Protein AF-A0A1E5CUX6-F1 (afdb_monomer_lite)

Structure (mmCIF, N/CA/C/O backbone):
data_AF-A0A1E5CUX6-F1
#
_entry.id   AF-A0A1E5CUX6-F1
#
loop_
_atom_site.group_PDB
_atom_site.id
_atom_site.type_symbol
_atom_site.label_atom_id
_atom_site.label_alt_id
_atom_site.label_comp_id
_atom_site.label_asym_id
_atom_site.label_entity_id
_atom_site.label_seq_id
_atom_site.pdbx_PDB_ins_code
_atom_site.Cartn_x
_atom_site.Cartn_y
_atom_site.Cartn_z
_atom_site.occupancy
_atom_site.B_iso_or_equiv
_atom_site.auth_seq_id
_atom_site.auth_comp_id
_atom_site.auth_asym_id
_atom_site.auth_atom_id
_atom_site.pdbx_PDB_model_num
ATOM 1 N N . MET A 1 1 ? -22.674 2.055 38.408 1.00 51.12 1 MET A N 1
ATOM 2 C CA . MET A 1 1 ? -22.162 2.907 37.300 1.00 51.12 1 MET A CA 1
ATOM 3 C C . MET A 1 1 ? -20.744 2.549 36.835 1.00 51.12 1 MET A C 1
ATOM 5 O O . MET A 1 1 ? -20.526 2.512 35.631 1.00 51.12 1 MET A O 1
ATOM 9 N N . TRP A 1 2 ? -19.794 2.240 37.726 1.00 50.31 2 TRP A N 1
ATOM 10 C CA . TRP A 1 2 ? -18.383 1.987 37.370 1.00 50.31 2 TRP A CA 1
ATOM 11 C C . TRP A 1 2 ? -18.126 0.739 36.491 1.00 50.31 2 TRP A C 1
ATOM 13 O O . TRP A 1 2 ? -17.416 0.825 35.493 1.00 50.31 2 TRP A O 1
ATOM 23 N N . LEU A 1 3 ? -18.777 -0.394 36.783 1.00 55.06 3 LEU A N 1
ATOM 24 C CA . LEU A 1 3 ? -18.641 -1.649 36.012 1.00 55.06 3 LEU A CA 1
ATOM 25 C C . LEU A 1 3 ? -19.142 -1.527 34.560 1.00 55.06 3 LEU A C 1
ATOM 27 O O . LEU A 1 3 ? -18.536 -2.058 33.631 1.00 55.06 3 LEU A O 1
ATOM 31 N N . ARG A 1 4 ? -20.223 -0.763 34.348 1.00 55.75 4 ARG A N 1
ATOM 32 C CA . ARG A 1 4 ? -20.787 -0.504 33.014 1.00 55.75 4 ARG A CA 1
ATOM 33 C C . ARG A 1 4 ? -19.831 0.336 32.161 1.00 55.75 4 ARG A C 1
ATOM 35 O O . ARG A 1 4 ? -19.707 0.084 30.970 1.00 55.75 4 ARG A O 1
ATOM 42 N N . ARG A 1 5 ? -19.101 1.275 32.778 1.00 58.97 5 ARG A N 1
ATOM 43 C CA . ARG A 1 5 ? -18.088 2.107 32.106 1.00 58.97 5 ARG A CA 1
ATOM 44 C C . ARG A 1 5 ? -16.886 1.279 31.637 1.00 58.97 5 ARG A C 1
ATOM 46 O O . ARG A 1 5 ? -16.458 1.442 30.504 1.00 58.97 5 ARG A O 1
ATOM 53 N N . GLN A 1 6 ? -16.404 0.346 32.461 1.00 62.06 6 GLN A N 1
ATOM 54 C CA . GLN A 1 6 ? -15.296 -0.550 32.097 1.00 62.06 6 GLN A CA 1
ATOM 55 C C . GLN A 1 6 ? -15.662 -1.528 30.970 1.00 62.06 6 GLN A C 1
ATOM 57 O O . GLN A 1 6 ? -14.848 -1.775 30.085 1.00 62.06 6 GLN A O 1
ATOM 62 N N . SER A 1 7 ? -16.882 -2.074 30.985 1.00 65.00 7 SER A N 1
ATOM 63 C CA . SER A 1 7 ? -17.373 -2.974 29.931 1.00 65.00 7 SER A CA 1
ATOM 64 C C . SER A 1 7 ? -17.457 -2.276 28.566 1.00 65.00 7 SER A C 1
ATOM 66 O O . SER A 1 7 ? -16.978 -2.811 27.568 1.00 65.00 7 SER A O 1
ATOM 68 N N . MET A 1 8 ? -17.967 -1.039 28.532 1.00 68.44 8 MET A N 1
ATOM 69 C CA . MET A 1 8 ? -18.025 -0.241 27.302 1.00 68.44 8 MET A CA 1
ATOM 70 C C . MET A 1 8 ? -16.632 0.083 26.760 1.00 68.44 8 MET A C 1
ATOM 72 O O . MET A 1 8 ? -16.417 -0.066 25.563 1.00 68.44 8 MET A O 1
ATOM 76 N N . SER A 1 9 ? -15.668 0.420 27.625 1.00 78.88 9 SER A N 1
ATOM 77 C CA . SER A 1 9 ? -14.277 0.635 27.205 1.00 78.88 9 SER A CA 1
ATOM 78 C C . SER A 1 9 ? -13.649 -0.625 26.600 1.00 78.88 9 SER A C 1
ATOM 80 O O . SER A 1 9 ? -13.023 -0.546 25.548 1.00 78.88 9 SER A O 1
ATOM 82 N N . LYS A 1 10 ? -13.868 -1.803 27.202 1.00 84.69 10 LYS A N 1
ATOM 83 C CA . LYS A 1 10 ? -13.367 -3.079 26.661 1.00 84.69 10 LYS A CA 1
ATOM 84 C C . LYS A 1 10 ? -13.967 -3.395 25.292 1.00 84.69 10 LYS A C 1
ATOM 86 O O . LYS A 1 10 ? -13.224 -3.741 24.379 1.00 84.69 10 LYS A O 1
ATOM 91 N N . LEU A 1 11 ? -15.282 -3.228 25.134 1.00 92.50 11 LEU A N 1
ATOM 92 C CA . LEU A 1 11 ? -15.953 -3.418 23.849 1.00 92.50 11 LEU A CA 1
ATOM 93 C C . LEU A 1 11 ? -15.389 -2.466 22.789 1.00 92.50 11 LEU A C 1
ATOM 95 O O . LEU A 1 11 ? -15.026 -2.915 21.706 1.00 92.50 11 LEU A O 1
ATOM 99 N N . THR A 1 12 ? -15.250 -1.176 23.110 1.00 92.44 12 THR A N 1
ATOM 100 C CA . THR A 1 12 ? -14.682 -0.199 22.171 1.00 92.44 12 THR A CA 1
ATOM 101 C C . THR A 1 12 ? -13.250 -0.538 21.781 1.00 92.44 12 THR A C 1
ATOM 103 O O . THR A 1 12 ? -12.902 -0.410 20.613 1.00 92.44 12 THR A O 1
ATOM 106 N N . THR A 1 13 ? -12.430 -1.026 22.717 1.00 94.56 13 THR A N 1
ATOM 107 C CA . THR A 1 13 ? -11.057 -1.447 22.421 1.00 94.56 13 THR A CA 1
ATOM 108 C C . THR A 1 13 ? -11.035 -2.657 21.492 1.00 94.56 13 THR A C 1
ATOM 110 O O . THR A 1 13 ? -10.302 -2.646 20.510 1.00 94.56 13 THR A O 1
ATOM 113 N N . VAL A 1 14 ? -11.861 -3.675 21.750 1.00 96.00 14 VAL A N 1
ATOM 114 C CA . VAL A 1 14 ? -11.951 -4.859 20.880 1.00 96.00 14 VAL A CA 1
ATOM 115 C C . VAL A 1 14 ? -12.413 -4.468 19.477 1.00 96.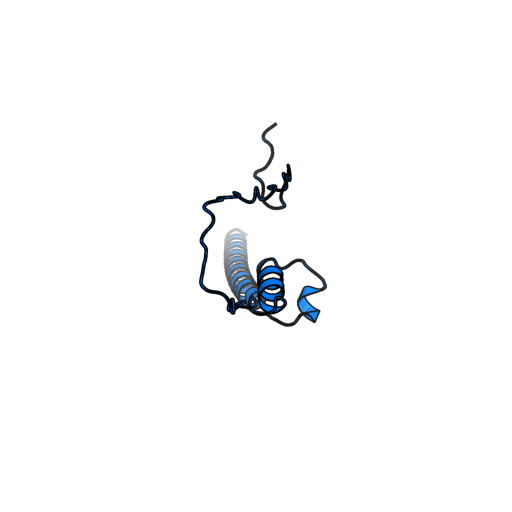00 14 VAL A C 1
ATOM 117 O O . VAL A 1 14 ? -11.795 -4.878 18.499 1.00 96.00 14 VAL A O 1
ATOM 120 N N . VAL A 1 15 ? -13.444 -3.627 19.364 1.00 96.94 15 VAL A N 1
ATOM 121 C CA . VAL A 1 15 ? -13.932 -3.134 18.068 1.00 96.94 15 VAL A CA 1
ATOM 122 C C . VAL A 1 15 ? -12.854 -2.332 17.338 1.00 96.94 15 VAL A C 1
ATOM 124 O O . VAL A 1 15 ? -12.635 -2.559 16.154 1.00 96.94 15 VAL A O 1
ATOM 127 N N . ALA A 1 16 ? -12.140 -1.441 18.030 1.00 96.31 16 ALA A N 1
ATOM 128 C CA . ALA A 1 16 ? -11.061 -0.657 17.432 1.00 96.31 16 ALA A CA 1
ATOM 129 C C . ALA A 1 16 ? -9.913 -1.545 16.925 1.00 96.31 16 ALA A C 1
ATOM 131 O O . ALA A 1 16 ? -9.399 -1.318 15.830 1.00 96.31 16 ALA A O 1
ATOM 132 N N . ILE A 1 17 ? -9.540 -2.580 17.685 1.00 97.38 17 ILE A N 1
ATOM 133 C CA . ILE A 1 17 ? -8.527 -3.561 17.275 1.00 97.38 17 ILE A CA 1
ATOM 134 C C . ILE A 1 17 ? -8.990 -4.299 16.017 1.00 97.38 17 ILE A C 1
ATOM 136 O O . ILE A 1 17 ? -8.264 -4.318 15.025 1.00 97.38 17 ILE A O 1
ATOM 140 N N . LEU A 1 18 ? -10.208 -4.849 16.022 1.00 97.94 18 LEU A N 1
ATOM 141 C CA . LEU A 1 18 ? -10.762 -5.569 14.871 1.00 97.94 18 LEU A CA 1
ATOM 142 C C . LEU A 1 18 ? -10.857 -4.684 13.625 1.00 97.94 18 LEU A C 1
ATOM 144 O O . LEU A 1 18 ? -10.485 -5.121 12.539 1.00 97.94 18 LEU A O 1
ATOM 148 N N . LEU A 1 19 ? -11.294 -3.433 13.779 1.00 96.38 19 LEU A N 1
ATOM 149 C CA . LEU A 1 19 ? -11.370 -2.475 12.679 1.00 96.38 19 LEU A CA 1
ATOM 150 C C . LEU A 1 19 ? -9.979 -2.147 12.127 1.00 96.38 19 LEU A C 1
ATOM 152 O O . LEU A 1 19 ? -9.797 -2.096 10.917 1.00 96.38 19 LEU A O 1
ATOM 156 N N . THR A 1 20 ? -8.986 -1.978 13.003 1.00 96.44 20 THR A N 1
ATOM 157 C CA . THR A 1 20 ? -7.595 -1.737 12.593 1.00 96.44 20 THR A CA 1
ATOM 158 C C . THR A 1 20 ? -7.046 -2.926 11.808 1.00 96.44 20 THR A C 1
ATOM 160 O O . THR A 1 20 ? -6.466 -2.738 10.741 1.00 96.44 20 THR A O 1
ATOM 163 N N . LEU A 1 21 ? -7.258 -4.154 12.289 1.00 96.81 21 LEU A N 1
ATOM 164 C CA . LEU A 1 21 ? -6.877 -5.380 11.579 1.00 96.81 21 LEU A CA 1
ATOM 165 C C . LEU A 1 21 ? -7.556 -5.469 10.208 1.00 96.81 21 LEU A C 1
ATOM 167 O O . LEU A 1 21 ? -6.888 -5.726 9.209 1.00 96.81 21 LEU A O 1
ATOM 171 N N . TRP A 1 22 ? -8.859 -5.197 10.147 1.00 95.94 22 TRP A N 1
ATOM 172 C CA . TRP A 1 22 ? -9.614 -5.216 8.897 1.00 95.94 22 TRP A CA 1
ATOM 173 C C . TRP A 1 22 ? -9.107 -4.171 7.896 1.00 95.94 22 TRP A C 1
ATOM 175 O O . TRP A 1 22 ? -8.876 -4.507 6.737 1.00 95.94 22 TRP A O 1
ATOM 185 N N . LEU A 1 23 ? -8.846 -2.939 8.342 1.00 89.31 23 LEU A N 1
ATOM 186 C CA . LEU A 1 23 ? -8.283 -1.882 7.497 1.0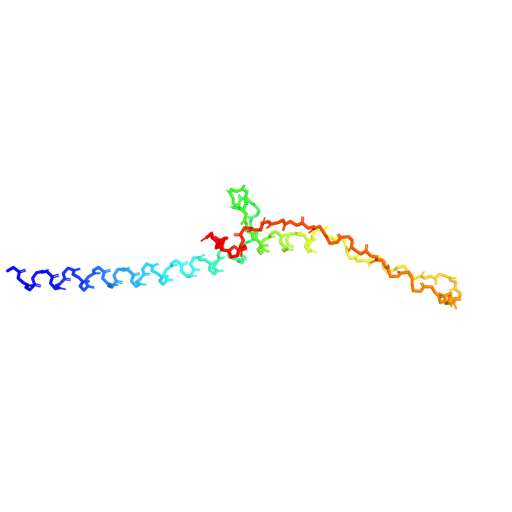0 89.31 23 LEU A CA 1
ATOM 187 C C . LEU A 1 23 ? -6.897 -2.251 6.954 1.00 89.31 23 LEU A C 1
ATOM 189 O O . LEU A 1 23 ? -6.601 -1.948 5.803 1.00 89.31 23 LEU A O 1
ATOM 193 N N . ASN A 1 24 ? -6.065 -2.939 7.741 1.00 91.38 24 ASN A N 1
ATOM 194 C CA . ASN A 1 24 ? -4.765 -3.425 7.270 1.00 91.38 24 ASN A CA 1
ATOM 195 C C . ASN A 1 24 ? -4.913 -4.485 6.170 1.00 91.38 24 ASN A C 1
ATOM 197 O O . ASN A 1 24 ? -4.217 -4.418 5.159 1.00 91.38 24 ASN A O 1
ATOM 201 N N . VAL A 1 25 ? -5.836 -5.437 6.336 1.00 91.94 25 VAL A N 1
ATOM 202 C CA . VAL A 1 25 ? -6.119 -6.454 5.309 1.00 91.94 25 VAL A CA 1
ATOM 203 C C . VAL A 1 25 ? -6.682 -5.806 4.045 1.00 91.94 25 VAL A C 1
ATOM 205 O O . VAL A 1 25 ? -6.213 -6.106 2.951 1.00 91.94 25 VAL A O 1
ATOM 208 N N . ALA A 1 26 ? -7.640 -4.887 4.186 1.00 87.44 26 ALA A N 1
ATOM 209 C CA . ALA A 1 26 ? -8.219 -4.153 3.065 1.00 87.44 26 ALA A CA 1
ATOM 210 C C . ALA A 1 26 ? -7.153 -3.346 2.309 1.00 87.44 26 ALA A C 1
ATOM 212 O O . ALA A 1 26 ? -7.109 -3.379 1.083 1.00 87.44 26 ALA A O 1
ATOM 213 N N . PHE A 1 27 ? -6.245 -2.687 3.033 1.00 86.06 27 PHE A N 1
ATOM 214 C CA . PHE A 1 27 ? -5.121 -1.969 2.441 1.00 86.06 27 PHE A CA 1
ATOM 215 C C . PHE A 1 27 ? -4.194 -2.901 1.655 1.00 86.06 27 PHE A C 1
ATOM 217 O O . PHE A 1 27 ? -3.870 -2.600 0.511 1.00 86.06 27 PHE A O 1
ATOM 224 N N . ALA A 1 28 ? -3.800 -4.043 2.227 1.00 86.88 28 ALA A N 1
ATOM 225 C CA . ALA A 1 28 ? -2.946 -5.013 1.542 1.00 86.88 28 ALA A CA 1
ATOM 226 C C . ALA A 1 28 ? -3.615 -5.596 0.284 1.00 86.88 28 ALA A C 1
ATOM 228 O O . ALA A 1 28 ? -2.970 -5.705 -0.755 1.00 86.88 28 ALA A O 1
ATOM 229 N N . ALA A 1 29 ? -4.910 -5.920 0.356 1.00 86.25 29 ALA A N 1
ATOM 230 C CA . ALA A 1 29 ? -5.676 -6.402 -0.791 1.00 86.25 29 ALA A CA 1
ATOM 231 C C . ALA A 1 29 ? -5.763 -5.347 -1.908 1.00 86.25 29 ALA A C 1
ATOM 233 O O . ALA A 1 29 ? -5.581 -5.669 -3.078 1.00 86.25 29 ALA A O 1
ATOM 234 N N . HIS A 1 30 ? -5.962 -4.076 -1.550 1.00 84.38 30 HIS A N 1
ATOM 235 C CA . HIS A 1 30 ? -6.040 -2.969 -2.506 1.00 84.38 30 HIS A CA 1
ATOM 236 C C . HIS A 1 30 ? -4.715 -2.689 -3.234 1.00 84.38 30 HIS A C 1
ATOM 238 O O . HIS A 1 30 ? -4.717 -2.209 -4.363 1.00 84.38 30 HIS A O 1
ATOM 244 N N . GLN A 1 31 ? -3.566 -3.001 -2.620 1.00 77.19 31 GLN A N 1
ATOM 245 C CA . GLN A 1 31 ? -2.254 -2.825 -3.263 1.00 77.19 31 GLN A CA 1
ATOM 246 C C . GLN A 1 31 ? -2.019 -3.758 -4.453 1.00 77.19 31 GLN A C 1
ATOM 248 O O . GLN A 1 31 ? -1.223 -3.426 -5.329 1.00 77.19 31 GLN A O 1
ATOM 253 N N . VAL A 1 32 ? -2.666 -4.924 -4.457 1.00 80.25 32 VAL A N 1
ATOM 254 C CA . VAL A 1 32 ? -2.539 -5.928 -5.523 1.00 80.25 32 VAL A CA 1
ATOM 255 C C . VAL A 1 32 ? -3.717 -5.895 -6.497 1.00 80.25 32 VAL A C 1
ATOM 257 O O . VAL A 1 32 ? -3.755 -6.700 -7.424 1.00 80.25 32 VAL A O 1
ATOM 260 N N . ASP A 1 33 ? -4.667 -4.975 -6.302 1.00 81.88 33 ASP A N 1
ATOM 261 C CA . ASP A 1 33 ? -5.755 -4.748 -7.246 1.00 81.88 33 ASP A CA 1
ATOM 262 C C . ASP A 1 33 ? -5.207 -4.096 -8.523 1.00 81.88 33 ASP A C 1
ATOM 264 O O . ASP A 1 33 ? -4.569 -3.041 -8.481 1.00 81.88 33 ASP A O 1
ATOM 268 N N . LEU A 1 34 ? -5.463 -4.736 -9.661 1.00 79.06 34 LEU A N 1
ATOM 269 C CA . LEU A 1 34 ? -5.037 -4.289 -10.985 1.00 79.06 34 LEU A CA 1
ATOM 270 C C . LEU A 1 34 ? -6.199 -3.728 -11.812 1.00 79.06 34 LEU A C 1
ATOM 272 O O . LEU A 1 34 ? -5.972 -3.302 -12.947 1.00 79.06 34 LEU A O 1
ATOM 276 N N . ASP A 1 35 ? -7.429 -3.722 -11.286 1.00 85.56 35 ASP A N 1
ATOM 277 C CA . ASP A 1 35 ? -8.548 -3.124 -12.000 1.00 85.56 35 ASP A CA 1
ATOM 278 C C . ASP A 1 35 ? -8.380 -1.604 -12.073 1.00 85.56 35 ASP A C 1
ATOM 280 O O . ASP A 1 35 ? -8.558 -0.862 -11.106 1.00 85.56 35 ASP A O 1
ATOM 284 N N . SER A 1 36 ? -8.066 -1.129 -13.276 1.00 81.44 36 SER A N 1
ATOM 285 C CA . SER A 1 36 ? -7.938 0.293 -13.564 1.00 81.44 36 SER A CA 1
ATOM 286 C C . SER A 1 36 ? -9.172 1.103 -13.170 1.00 81.44 36 SER A C 1
ATOM 288 O O . SER A 1 36 ? -9.001 2.247 -12.764 1.00 81.44 36 SER A O 1
ATOM 290 N N . SER A 1 37 ? -10.387 0.538 -13.251 1.00 85.25 37 SER A N 1
ATOM 291 C CA . SER A 1 37 ? -11.632 1.257 -12.956 1.00 85.25 37 SER A CA 1
ATOM 292 C C . SER A 1 37 ? -11.726 1.657 -11.478 1.00 85.25 37 SER A C 1
ATOM 294 O O . SER A 1 37 ? -12.122 2.780 -11.150 1.00 85.25 37 SER A O 1
ATOM 296 N N . HIS A 1 38 ? -11.243 0.786 -10.588 1.00 81.75 38 HIS A N 1
ATOM 297 C CA . HIS A 1 38 ? -11.169 1.031 -9.153 1.00 81.75 38 HIS A CA 1
ATOM 298 C C . HIS A 1 38 ? -10.150 2.115 -8.786 1.00 81.75 38 HIS A C 1
ATOM 300 O O . HIS A 1 38 ? -10.366 2.849 -7.823 1.00 81.75 38 HIS A O 1
ATOM 306 N N . HIS A 1 39 ? -9.079 2.285 -9.565 1.00 82.56 39 HIS A N 1
ATOM 307 C CA . HIS A 1 39 ? -8.032 3.286 -9.306 1.00 82.56 39 HIS A CA 1
ATOM 308 C C . HIS A 1 39 ? -8.254 4.633 -10.006 1.00 82.56 39 HIS A C 1
ATOM 310 O O . HIS A 1 39 ? -7.412 5.517 -9.904 1.00 82.56 39 HIS A O 1
ATOM 316 N N . GLN A 1 40 ? -9.388 4.850 -10.681 1.00 80.94 40 GLN A N 1
ATOM 317 C CA . GLN A 1 40 ? -9.694 6.157 -11.293 1.00 80.94 40 GLN A CA 1
ATOM 318 C C . GLN A 1 40 ? -10.051 7.238 -10.264 1.00 80.94 40 GLN A C 1
ATOM 320 O O . GLN A 1 40 ? -9.931 8.428 -10.547 1.00 80.94 40 GLN A O 1
ATOM 325 N N . HIS A 1 41 ? -10.492 6.832 -9.072 1.00 79.88 41 HIS A N 1
ATOM 326 C CA . HIS A 1 41 ? -11.009 7.740 -8.048 1.00 79.88 41 HIS A CA 1
ATOM 327 C C . HIS A 1 41 ? -9.942 8.202 -7.045 1.00 79.88 41 HIS A C 1
ATOM 329 O O . HIS A 1 41 ? -10.159 9.176 -6.323 1.00 79.88 41 HIS A O 1
ATOM 335 N N . HIS A 1 42 ? -8.787 7.532 -6.993 1.00 78.56 42 HIS A N 1
ATOM 336 C CA . HIS A 1 42 ? -7.696 7.849 -6.069 1.00 78.56 42 HIS A CA 1
ATOM 337 C C . HIS A 1 42 ? -6.332 7.520 -6.671 1.00 78.56 42 HIS A C 1
ATOM 339 O O . HIS A 1 42 ? -6.187 6.629 -7.500 1.00 78.56 42 HIS A O 1
ATOM 345 N N . GLN A 1 43 ? -5.292 8.201 -6.193 1.00 75.19 43 GLN A N 1
ATOM 346 C CA . GLN A 1 43 ? -3.919 7.926 -6.606 1.00 75.19 43 GLN A CA 1
ATOM 347 C C . GLN A 1 43 ? -3.333 6.789 -5.761 1.00 75.19 43 GLN A C 1
ATOM 349 O O . GLN A 1 43 ? -2.937 6.985 -4.612 1.00 75.19 43 GLN A O 1
ATOM 354 N N . CYS A 1 44 ? -3.286 5.584 -6.330 1.00 79.94 44 CYS A N 1
ATOM 355 C CA . CYS A 1 44 ? -2.526 4.471 -5.769 1.00 79.94 44 CYS A CA 1
ATOM 356 C C . CYS A 1 44 ? -1.113 4.462 -6.379 1.00 79.94 44 CYS A C 1
ATOM 358 O O . CYS A 1 44 ? -0.944 4.198 -7.571 1.00 79.94 44 CYS A O 1
ATOM 360 N N . GLU A 1 45 ? -0.094 4.758 -5.566 1.00 78.31 45 GLU A N 1
ATOM 361 C CA . GLU A 1 45 ? 1.315 4.820 -6.002 1.00 78.31 45 GLU A CA 1
ATOM 362 C C . GLU A 1 45 ? 1.801 3.481 -6.577 1.00 78.31 45 GLU A C 1
ATOM 364 O O . GLU A 1 45 ? 2.423 3.447 -7.636 1.00 78.31 45 GLU A O 1
ATOM 369 N N . LEU A 1 46 ? 1.471 2.361 -5.920 1.00 75.62 46 LEU A N 1
ATOM 370 C CA . LEU A 1 46 ? 1.870 1.024 -6.379 1.00 75.62 46 LEU A CA 1
ATOM 371 C C . LEU A 1 46 ? 1.224 0.662 -7.718 1.00 75.62 46 LEU A C 1
ATOM 373 O O . LEU A 1 46 ? 1.914 0.177 -8.612 1.00 75.62 46 LEU A O 1
ATOM 377 N N . PHE A 1 47 ? -0.068 0.957 -7.882 1.00 79.88 47 PHE A N 1
ATOM 378 C CA . PHE A 1 47 ? -0.764 0.757 -9.152 1.00 79.88 47 PHE A CA 1
ATOM 379 C C . PHE A 1 47 ? -0.180 1.644 -10.259 1.00 79.88 47 PHE A C 1
ATOM 381 O O . PHE A 1 47 ? 0.070 1.156 -11.354 1.00 79.88 47 PHE A O 1
ATOM 388 N N . SER A 1 48 ? 0.115 2.916 -9.972 1.00 77.12 48 SER A N 1
ATOM 389 C CA . SER A 1 48 ? 0.715 3.847 -10.944 1.00 77.12 48 SER A CA 1
ATOM 390 C C . SER A 1 48 ? 2.082 3.365 -11.432 1.00 77.12 48 SER A C 1
ATOM 392 O O . SER A 1 48 ? 2.351 3.371 -12.634 1.00 77.12 48 SER A O 1
ATOM 394 N N . VAL A 1 49 ? 2.934 2.896 -10.513 1.00 78.00 49 VAL A N 1
ATOM 395 C CA . VAL A 1 49 ? 4.247 2.325 -10.847 1.00 78.00 49 VAL A CA 1
ATOM 396 C C . VAL A 1 49 ? 4.093 1.033 -11.649 1.00 78.00 49 VAL A C 1
ATOM 398 O O . VAL A 1 49 ? 4.789 0.856 -12.647 1.00 78.00 49 VAL A O 1
ATOM 401 N N . ALA A 1 50 ? 3.169 0.149 -11.262 1.00 79.44 50 ALA A N 1
ATOM 402 C CA . ALA A 1 50 ? 2.896 -1.084 -11.997 1.00 79.44 50 ALA A CA 1
ATOM 403 C C . ALA A 1 50 ? 2.375 -0.796 -13.414 1.00 79.44 50 ALA A C 1
ATOM 405 O O . ALA A 1 50 ? 2.886 -1.350 -14.383 1.00 79.44 50 ALA A O 1
ATOM 406 N N . GLN A 1 51 ? 1.416 0.121 -13.554 1.00 81.06 51 GLN A N 1
ATOM 407 C CA . GLN A 1 51 ? 0.864 0.543 -14.837 1.00 81.06 51 GLN A CA 1
ATOM 408 C C . GLN A 1 51 ? 1.947 1.151 -15.730 1.00 81.06 51 GLN A C 1
ATOM 410 O O . GLN A 1 51 ? 2.045 0.793 -16.901 1.00 81.06 51 GLN A O 1
ATOM 415 N N . GLN A 1 52 ? 2.799 2.023 -15.185 1.00 78.69 52 GLN A N 1
ATOM 416 C CA . GLN A 1 52 ? 3.933 2.571 -15.922 1.00 78.69 52 GLN A CA 1
ATOM 417 C C . GLN A 1 52 ? 4.885 1.455 -16.351 1.00 78.69 52 GLN A C 1
ATOM 419 O O . GLN A 1 52 ? 5.158 1.344 -17.541 1.00 78.69 52 GLN A O 1
ATOM 424 N N . GLY A 1 53 ? 5.316 0.578 -15.444 1.00 77.00 53 GLY A N 1
ATOM 425 C CA . GLY A 1 53 ? 6.201 -0.544 -15.772 1.00 77.00 53 GLY A CA 1
ATOM 426 C C . GLY A 1 53 ? 5.649 -1.474 -16.858 1.00 77.00 53 GLY A C 1
ATOM 427 O O . GLY A 1 53 ? 6.400 -1.895 -17.732 1.00 77.00 53 GLY A O 1
ATOM 428 N N . LEU A 1 54 ? 4.341 -1.744 -16.844 1.00 76.00 54 LEU A N 1
ATOM 429 C CA . LEU A 1 54 ? 3.665 -2.598 -17.828 1.00 76.00 54 LEU A CA 1
ATOM 430 C C . LEU A 1 54 ? 3.373 -1.888 -19.158 1.00 76.00 54 LEU A C 1
ATOM 432 O O . LEU A 1 54 ? 3.315 -2.537 -20.197 1.00 76.00 54 LEU A O 1
ATOM 436 N N . SER A 1 55 ? 3.166 -0.569 -19.140 1.00 75.31 55 SER A N 1
ATOM 437 C CA . SER A 1 55 ? 2.852 0.221 -20.342 1.00 75.31 55 SER A CA 1
ATOM 438 C C . SER A 1 55 ? 4.063 0.503 -21.234 1.00 75.31 55 SER A C 1
ATOM 440 O O . SER A 1 55 ? 3.893 0.846 -22.404 1.00 75.31 55 SER A O 1
ATOM 442 N N . HIS A 1 56 ? 5.283 0.359 -20.710 1.00 70.62 56 HIS A N 1
ATOM 443 C CA . HIS A 1 56 ? 6.487 0.520 -21.515 1.00 70.62 56 HIS A CA 1
ATOM 444 C C . HIS A 1 56 ? 6.784 -0.775 -22.274 1.00 70.62 56 HIS A C 1
ATOM 446 O O . HIS A 1 56 ? 6.880 -1.856 -21.696 1.00 70.62 56 HIS A O 1
ATOM 452 N N . SER A 1 57 ? 6.972 -0.658 -23.588 1.00 65.12 57 SER A N 1
ATOM 453 C CA . SER A 1 57 ? 7.524 -1.737 -24.405 1.00 65.12 57 SER A CA 1
ATOM 454 C C . SER A 1 57 ? 8.903 -2.141 -23.883 1.00 65.12 57 SER A C 1
ATOM 456 O O . SER A 1 57 ? 9.677 -1.271 -23.472 1.00 65.12 57 SER A O 1
ATOM 458 N N . ALA A 1 58 ? 9.229 -3.438 -23.956 1.00 67.81 58 ALA A N 1
ATOM 459 C CA . ALA A 1 58 ? 10.579 -3.925 -23.679 1.00 67.81 58 ALA A CA 1
ATOM 460 C C . ALA A 1 58 ? 11.604 -3.040 -24.412 1.00 67.81 58 ALA A C 1
ATOM 462 O O . ALA A 1 58 ? 11.366 -2.695 -25.577 1.00 67.81 58 ALA A O 1
ATOM 463 N N . PRO A 1 59 ? 12.704 -2.631 -23.751 1.00 63.72 59 PRO A N 1
ATOM 464 C CA . PRO A 1 59 ? 13.704 -1.799 -24.397 1.00 63.72 59 PRO A CA 1
ATOM 465 C C . PRO A 1 59 ? 14.152 -2.502 -25.677 1.00 63.72 59 PRO A C 1
ATOM 467 O O . PRO A 1 59 ? 14.565 -3.662 -25.640 1.00 63.72 59 PRO A O 1
ATOM 470 N N . LEU A 1 60 ? 14.014 -1.817 -26.815 1.00 63.84 60 LEU A N 1
ATOM 471 C CA . LEU A 1 60 ? 14.496 -2.328 -28.090 1.00 63.84 60 LEU A CA 1
ATOM 472 C C . LEU A 1 60 ? 16.006 -2.519 -27.957 1.00 63.84 60 LEU A C 1
ATOM 474 O O . LEU A 1 60 ? 16.761 -1.546 -27.915 1.00 63.84 60 LEU A O 1
ATOM 478 N N . ILE A 1 61 ? 16.442 -3.774 -27.863 1.00 62.22 61 ILE A N 1
ATOM 479 C CA . ILE A 1 61 ? 17.855 -4.120 -27.951 1.00 62.22 61 ILE A CA 1
ATOM 480 C C . ILE A 1 61 ? 18.236 -3.888 -29.410 1.00 62.22 61 ILE A C 1
ATOM 482 O O . ILE A 1 61 ? 18.029 -4.743 -30.268 1.00 62.22 61 ILE A O 1
ATOM 486 N N . PHE A 1 62 ? 18.743 -2.693 -29.709 1.00 63.16 62 PHE A N 1
ATOM 487 C CA . PHE A 1 62 ? 19.416 -2.439 -30.972 1.00 63.16 62 PHE A CA 1
ATOM 488 C C . PHE A 1 62 ? 20.640 -3.354 -31.016 1.00 63.16 62 PHE A C 1
ATOM 490 O O . PHE A 1 62 ? 21.621 -3.111 -30.323 1.00 63.16 62 PHE A O 1
ATOM 497 N N . THR A 1 63 ? 20.581 -4.427 -31.802 1.00 59.97 63 THR A N 1
ATOM 498 C CA . THR A 1 63 ? 21.772 -5.169 -32.218 1.00 59.97 63 THR A CA 1
ATOM 499 C C . THR A 1 63 ? 22.461 -4.351 -33.309 1.00 59.97 63 THR A C 1
ATOM 501 O O . THR A 1 63 ? 21.930 -4.291 -34.424 1.00 59.97 63 THR A O 1
ATOM 504 N N . PRO A 1 64 ? 23.594 -3.678 -33.035 1.00 55.78 64 PRO A N 1
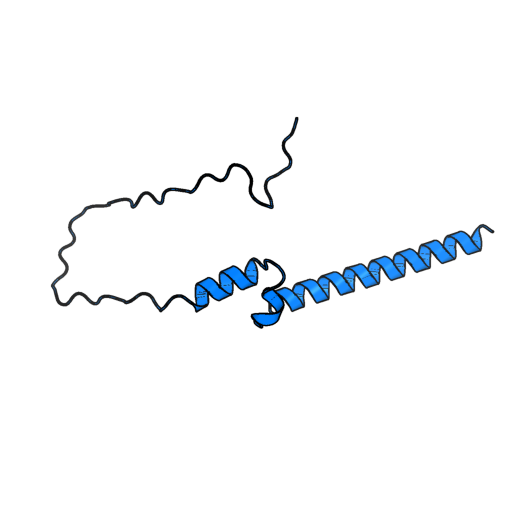ATOM 505 C CA . PRO A 1 64 ? 24.301 -2.960 -34.081 1.00 55.78 64 PRO A CA 1
ATOM 506 C C . PRO A 1 64 ? 24.842 -3.972 -35.097 1.00 55.78 64 PRO A C 1
ATOM 508 O O . PRO A 1 64 ? 25.563 -4.902 -34.749 1.00 55.78 64 PRO A O 1
ATOM 511 N N . LEU A 1 65 ? 24.498 -3.779 -36.371 1.00 59.56 65 LEU A N 1
ATOM 512 C CA . LEU A 1 65 ? 25.034 -4.534 -37.514 1.00 59.56 65 LEU A CA 1
ATOM 513 C C . LEU A 1 65 ? 26.475 -4.112 -37.877 1.00 59.56 65 LEU A C 1
ATOM 515 O O . LEU A 1 65 ? 26.957 -4.416 -38.965 1.00 59.56 65 LEU A O 1
ATOM 519 N N . THR A 1 66 ? 27.167 -3.387 -36.997 1.00 60.47 66 THR A N 1
ATOM 520 C CA . THR A 1 66 ? 28.499 -2.829 -37.244 1.00 60.47 66 THR A CA 1
ATOM 521 C C . THR A 1 66 ? 29.491 -3.293 -36.176 1.00 60.47 66 THR A C 1
ATOM 523 O O . THR A 1 66 ? 29.121 -3.404 -35.004 1.00 60.47 66 THR A O 1
ATOM 526 N N . PRO A 1 67 ? 30.756 -3.582 -36.544 1.00 55.53 67 PRO A N 1
ATOM 527 C CA . PRO A 1 67 ? 31.782 -3.920 -35.567 1.00 55.53 67 PRO A CA 1
ATOM 528 C C . PRO A 1 67 ? 31.942 -2.748 -34.594 1.00 55.53 67 PRO A C 1
ATOM 530 O O . PRO A 1 67 ? 32.185 -1.613 -35.005 1.00 55.53 67 PRO A O 1
ATOM 533 N N . PHE A 1 68 ? 31.738 -3.041 -33.310 1.00 51.91 68 PHE A N 1
ATOM 534 C CA . PHE A 1 68 ? 31.757 -2.093 -32.202 1.00 51.91 68 PHE A CA 1
ATOM 535 C C . PHE A 1 68 ? 33.018 -1.220 -32.232 1.00 51.91 68 PHE A C 1
ATOM 537 O O . PHE A 1 68 ? 34.120 -1.691 -31.956 1.00 51.91 68 PHE A O 1
ATOM 544 N N . PHE A 1 69 ? 32.841 0.068 -32.515 1.00 56.09 69 PHE A N 1
ATOM 545 C CA . PHE A 1 69 ? 33.804 1.094 -32.142 1.00 56.09 69 PHE A CA 1
ATOM 546 C C . PHE A 1 69 ? 33.283 1.725 -30.850 1.00 56.09 69 PHE A C 1
ATOM 548 O O . PHE A 1 69 ? 32.156 2.215 -30.828 1.00 56.09 69 PHE A O 1
ATOM 555 N N . PHE A 1 70 ? 34.067 1.672 -29.774 1.00 55.38 70 PHE A N 1
ATOM 556 C CA . PHE A 1 70 ? 33.762 2.350 -28.513 1.00 55.38 70 PHE A CA 1
ATOM 557 C C . PHE A 1 70 ? 34.434 3.731 -28.527 1.00 55.38 70 PHE A C 1
ATOM 559 O O . PHE A 1 70 ? 35.609 3.826 -28.164 1.00 55.38 70 PHE A O 1
ATOM 566 N N . PRO A 1 71 ? 33.766 4.820 -28.953 1.00 55.34 71 PRO A N 1
ATOM 567 C CA . PRO A 1 71 ? 34.244 6.140 -28.591 1.00 55.34 71 PRO A CA 1
ATOM 568 C C . PRO A 1 71 ? 34.029 6.301 -27.083 1.00 55.34 71 PRO A C 1
ATOM 570 O O . PRO A 1 71 ? 32.907 6.224 -26.588 1.00 55.34 71 PRO A O 1
ATOM 573 N N . ASN A 1 72 ? 35.123 6.481 -26.345 1.00 58.34 72 ASN A N 1
ATOM 574 C CA . ASN A 1 72 ? 35.082 6.870 -24.940 1.00 58.34 72 ASN A CA 1
ATOM 575 C C . ASN A 1 72 ? 34.498 8.283 -24.837 1.00 58.34 72 ASN A C 1
ATOM 577 O O . ASN A 1 72 ? 35.236 9.265 -24.819 1.00 58.34 72 ASN A O 1
ATOM 581 N N . THR A 1 73 ? 33.178 8.394 -24.791 1.00 57.12 73 THR A N 1
ATOM 582 C CA . THR A 1 73 ? 32.494 9.617 -24.380 1.00 57.12 73 THR A CA 1
ATOM 583 C C . THR A 1 73 ? 31.429 9.219 -23.378 1.00 57.12 73 THR A C 1
ATOM 585 O O . THR A 1 73 ? 30.289 8.921 -23.732 1.00 57.12 73 THR A O 1
ATOM 588 N N . GLU A 1 74 ? 31.850 9.175 -22.117 1.00 59.50 74 GLU A N 1
ATOM 589 C CA . GLU A 1 74 ? 30.985 9.287 -20.947 1.00 59.50 74 GLU A CA 1
ATOM 590 C C . GLU A 1 74 ? 30.249 10.634 -21.022 1.00 59.50 74 GLU A C 1
ATOM 592 O O . GLU A 1 74 ? 30.592 11.588 -20.326 1.00 59.50 74 GLU A O 1
ATOM 597 N N . ASP A 1 75 ? 29.244 1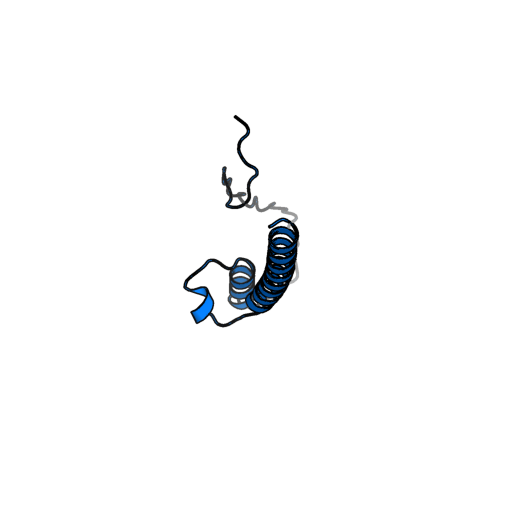0.747 -21.888 1.00 56.06 75 ASP A N 1
ATOM 598 C CA . ASP A 1 75 ? 28.226 11.771 -21.708 1.00 56.06 75 ASP A CA 1
ATOM 599 C C . ASP A 1 75 ? 27.333 11.273 -20.578 1.00 56.06 75 ASP A C 1
ATOM 601 O O . ASP A 1 75 ? 26.336 10.570 -20.771 1.00 56.06 75 ASP A O 1
ATOM 605 N N . VAL A 1 76 ? 27.752 11.611 -19.357 1.00 57.53 76 VAL A N 1
ATOM 606 C CA . VAL A 1 76 ? 26.924 11.549 -18.158 1.00 57.53 76 VAL A CA 1
ATOM 607 C C . VAL A 1 76 ? 25.661 12.330 -18.483 1.00 57.53 76 VAL A C 1
ATOM 609 O O . VAL A 1 76 ? 25.629 13.559 -18.418 1.00 57.53 76 VAL A O 1
ATOM 612 N N . ARG A 1 77 ? 24.605 11.619 -18.883 1.00 54.94 77 ARG A N 1
ATOM 613 C CA . ARG A 1 77 ? 23.299 12.223 -19.100 1.00 54.94 77 ARG A CA 1
ATOM 614 C C . ARG A 1 77 ? 22.853 12.752 -17.748 1.00 54.94 77 ARG A C 1
ATOM 616 O O . ARG A 1 77 ? 22.378 11.994 -16.906 1.00 54.94 77 ARG A O 1
ATOM 623 N N . ALA A 1 78 ? 23.040 14.051 -17.534 1.00 57.84 78 ALA A N 1
ATOM 624 C CA . ALA A 1 78 ? 22.546 14.744 -16.364 1.00 57.84 78 ALA A CA 1
ATOM 625 C C . ALA A 1 78 ? 21.020 14.641 -16.394 1.00 57.84 78 ALA A C 1
ATOM 627 O O . ALA A 1 78 ? 20.329 15.411 -17.060 1.00 57.84 78 ALA A O 1
ATOM 628 N N . THR A 1 79 ? 20.477 13.635 -15.714 1.00 56.25 79 THR A N 1
ATOM 629 C CA . THR A 1 79 ? 19.053 13.580 -15.419 1.00 56.25 79 THR A CA 1
ATOM 630 C C . THR A 1 79 ? 18.758 14.817 -14.587 1.00 56.25 79 THR A C 1
ATOM 632 O O . THR A 1 79 ? 19.182 14.898 -13.432 1.00 56.25 79 THR A O 1
ATOM 635 N N . ALA A 1 80 ? 18.093 15.808 -15.180 1.00 56.69 80 ALA A N 1
ATOM 636 C CA . ALA A 1 80 ? 17.613 16.966 -14.449 1.00 56.69 80 ALA A CA 1
ATOM 637 C C . ALA A 1 80 ? 16.648 16.457 -13.374 1.00 56.69 80 ALA A C 1
ATOM 639 O O . ALA A 1 80 ? 15.507 16.090 -13.654 1.00 56.69 80 ALA A O 1
ATOM 640 N N . ARG A 1 81 ? 17.140 16.357 -12.137 1.00 54.34 81 ARG A N 1
ATOM 641 C CA . ARG A 1 81 ? 16.324 16.009 -10.982 1.00 54.34 81 ARG A CA 1
ATOM 642 C C . ARG A 1 81 ? 15.330 17.149 -10.808 1.00 54.34 81 ARG A C 1
ATOM 644 O O . ARG A 1 81 ? 15.719 18.240 -10.402 1.00 54.34 81 ARG A O 1
ATOM 651 N N . LEU A 1 82 ? 14.069 16.907 -11.156 1.00 56.25 82 LEU A N 1
ATOM 652 C CA . LEU A 1 82 ? 12.995 17.861 -10.910 1.00 56.25 82 LEU A CA 1
ATOM 653 C C . LEU A 1 82 ? 12.963 18.149 -9.402 1.00 56.25 82 LEU A C 1
ATOM 655 O O . LEU A 1 82 ? 12.730 17.254 -8.587 1.00 56.25 82 LEU A O 1
ATOM 659 N N . TYR A 1 83 ? 13.290 19.385 -9.028 1.00 55.69 83 TYR A N 1
ATOM 660 C CA . TYR A 1 83 ? 13.268 19.836 -7.644 1.00 55.69 83 TYR A CA 1
ATOM 661 C C . TYR A 1 83 ? 11.830 20.203 -7.281 1.00 55.69 83 TYR A C 1
ATOM 663 O O . TYR A 1 83 ? 11.342 21.272 -7.645 1.00 55.69 83 TYR A O 1
ATOM 671 N N . PHE A 1 84 ? 11.143 19.306 -6.576 1.00 58.69 84 PHE A N 1
ATOM 672 C CA . PHE A 1 84 ? 9.845 19.595 -5.977 1.00 58.69 84 PHE A CA 1
ATOM 673 C C . PHE A 1 84 ? 10.060 19.979 -4.507 1.00 58.69 84 PHE A C 1
ATOM 675 O O . PHE A 1 84 ? 10.510 19.134 -3.731 1.00 58.69 84 PHE A O 1
ATOM 682 N N . PRO A 1 85 ? 9.768 21.229 -4.101 1.00 57.44 85 PRO A N 1
ATOM 683 C C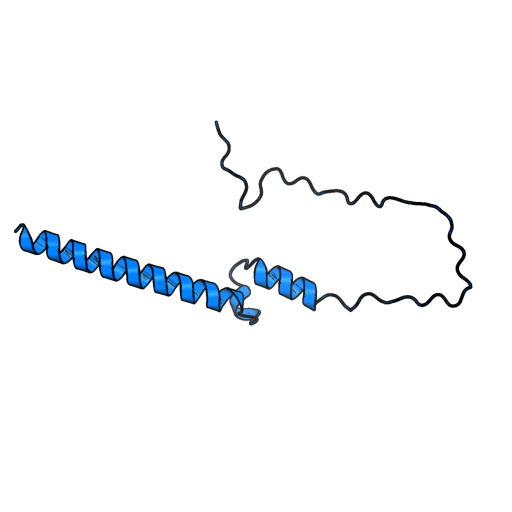A . PRO A 1 85 ? 10.040 21.696 -2.741 1.00 57.44 85 PRO A CA 1
ATOM 684 C C . PRO A 1 85 ? 9.164 21.017 -1.678 1.00 57.44 85 PRO A C 1
ATOM 686 O O . PRO A 1 85 ? 9.516 21.046 -0.503 1.00 57.44 85 PRO A O 1
ATOM 689 N N . TYR A 1 86 ? 8.045 20.402 -2.071 1.00 55.16 86 TYR 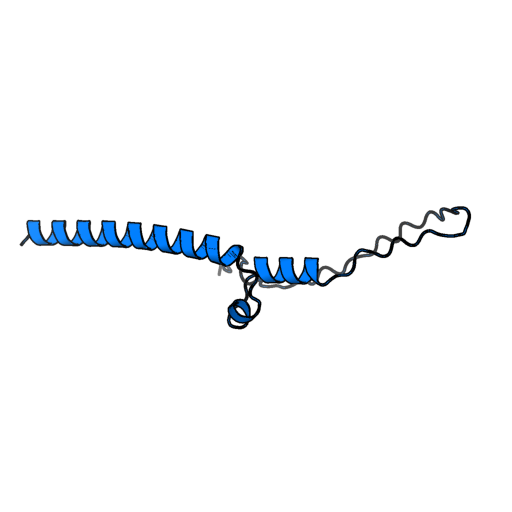A N 1
ATOM 690 C CA . TYR A 1 86 ? 7.131 19.700 -1.173 1.00 55.16 86 TYR A CA 1
ATOM 691 C C . TYR A 1 86 ? 6.519 18.505 -1.909 1.00 55.16 86 TYR A C 1
ATOM 693 O O . TYR A 1 86 ? 5.848 18.673 -2.925 1.00 55.16 86 TYR A O 1
ATOM 701 N N . LEU A 1 87 ? 6.774 17.297 -1.414 1.00 64.50 87 LEU A N 1
ATOM 702 C CA . LEU A 1 87 ? 6.130 16.073 -1.895 1.00 64.50 87 LEU A CA 1
ATOM 703 C C . LEU A 1 87 ? 5.007 15.710 -0.926 1.00 64.50 87 LEU A C 1
ATOM 705 O O . LEU A 1 87 ? 5.052 16.083 0.244 1.00 64.50 87 LEU A O 1
ATOM 709 N N . ALA A 1 88 ? 4.047 14.896 -1.366 1.00 64.81 88 ALA A N 1
ATOM 710 C CA . ALA A 1 88 ? 2.930 14.428 -0.537 1.00 64.81 88 ALA A CA 1
ATOM 711 C C . ALA A 1 88 ? 3.351 13.665 0.748 1.00 64.81 88 ALA A C 1
ATOM 713 O O . ALA A 1 88 ? 2.500 13.271 1.541 1.00 64.81 88 ALA A O 1
ATOM 714 N N . ARG A 1 89 ? 4.659 13.451 0.968 1.00 62.25 89 ARG A N 1
ATOM 715 C CA . ARG A 1 89 ? 5.252 12.818 2.157 1.00 62.25 89 ARG A CA 1
ATOM 716 C C . ARG A 1 89 ? 6.489 13.536 2.711 1.00 62.25 89 ARG A C 1
ATOM 718 O O . ARG A 1 89 ? 7.247 12.927 3.463 1.00 62.25 89 ARG A O 1
ATOM 725 N N . SER A 1 90 ? 6.752 14.792 2.342 1.00 67.75 90 SER A N 1
ATOM 726 C CA . SER A 1 90 ? 7.842 15.528 2.994 1.00 67.75 90 SER A CA 1
ATOM 727 C C . SER A 1 90 ? 7.489 15.818 4.460 1.00 67.75 90 SER A C 1
ATOM 729 O O . SER A 1 90 ? 6.323 16.095 4.755 1.00 67.75 90 SER A O 1
ATOM 731 N N . PRO A 1 91 ? 8.463 15.743 5.387 1.00 71.31 91 PRO A N 1
ATOM 732 C CA . PRO A 1 91 ? 8.229 16.054 6.793 1.00 71.31 91 PRO A CA 1
ATOM 733 C C . PRO A 1 91 ? 7.645 17.470 6.959 1.00 71.31 91 PRO A C 1
ATOM 735 O O . PRO A 1 91 ? 7.922 18.347 6.131 1.00 71.31 91 PRO A O 1
ATOM 738 N N . PRO A 1 92 ? 6.830 17.709 8.006 1.00 72.38 92 PRO A N 1
ATOM 739 C CA . PRO A 1 92 ? 6.221 19.013 8.234 1.00 72.38 92 PRO A CA 1
ATOM 740 C C . PRO A 1 92 ? 7.307 20.081 8.378 1.00 72.38 92 PRO A C 1
ATOM 742 O O . PRO A 1 92 ? 8.350 19.845 8.990 1.00 72.38 92 PRO A O 1
ATOM 745 N N . SER A 1 93 ? 7.067 21.265 7.808 1.00 70.69 93 SER A N 1
ATOM 746 C CA . SER A 1 93 ? 7.975 22.395 7.997 1.00 70.69 93 SER A CA 1
ATOM 747 C C . SER A 1 93 ? 7.957 22.769 9.478 1.00 70.69 93 SER A C 1
ATOM 749 O O . SER A 1 93 ? 6.912 23.110 10.030 1.00 70.69 93 SER A O 1
ATOM 751 N N . LEU A 1 94 ? 9.120 22.690 10.120 1.00 68.38 94 LEU A N 1
ATOM 752 C CA . LEU A 1 94 ? 9.318 23.286 11.433 1.00 68.38 94 LEU A CA 1
ATOM 753 C C . LEU A 1 94 ? 9.325 24.803 11.217 1.00 68.38 94 LEU A C 1
ATOM 755 O O . LEU A 1 94 ? 10.187 25.320 10.506 1.00 68.38 94 LEU A O 1
ATOM 759 N N . LYS A 1 95 ? 8.301 25.481 11.730 1.00 57.22 95 LYS A N 1
ATOM 760 C CA . LYS A 1 95 ? 8.325 26.926 11.958 1.00 57.22 95 LYS A CA 1
ATOM 761 C C . LYS A 1 95 ? 8.768 27.179 13.387 1.00 57.22 95 LYS A C 1
ATOM 763 O O . LYS A 1 95 ? 8.337 26.391 14.258 1.00 57.22 95 LYS A O 1
#

InterPro domains:
  IPR019731 Protein of unknown function DUF2607 [PF10795] (11-92)

Foldseek 3Di:
DVVVVVVVVVVVVVVVVVVVVVVVVVVVVVLPDQPPVVCPVDDDPSNVVVCVVVVDDDPPPPPDPDDDDDDPDPPVPPPPPPDDVDDPDDPDDDD

Radius of gyration: 25.93 Å; chains: 1; bounding box: 57×33×75 Å

Sequence (95 aa):
MWLRRQSMSKLTTVVAILLTLWLNVAFAAHQVDLDSSHHQHHQCELFSVAQQGLSHSAPLIFTPLTPFFFPNTEDVRATARLYFPYLARSPPSLK

pLDDT: mean 72.5, std 14.13, range [50.31, 97.94]

Organism: NCBI:txid1191298

Secondary structure (DSSP, 8-state):
-HHHHHHHHHHHHHHHHHHHHHHHHHHHHHHT---TTGGGSS--HHHHHHHHHHHSPPP-----SS------------------S--TTPPPP--